Protein AF-A0A849A8Y7-F1 (afdb_monomer_lite)

Organism: NCBI:txid1656892

Sequence (137 aa):
MADKVKGLPTKNVLIAYPGMSMMNSNGLPAVMTGKLYDDILAAAGARNVFAGADTEMTSKLNAEQFAAADVQLLAIGLFTADDDLKDLAGQLFSTYPRWPAASGNQFVPVADSVYFGPLNYLAVEKIAKAVHPDADW

Radius of gyration: 13.99 Å; chains: 1; bounding box: 36×31×41 Å

Secondary structure (DSSP, 8-state):
-HHHHTTSPPEEEEEEEGGGGGGSTT-PPEEP-SHHHHHHHHHTTEEETTTT--TTHHHH--HHHHHTS--SEEEEEPSSTT--HHHHHHHHHHH-TTSHHHHTT-EEEE-GGGTSSTTHHHHHHHHHHHH-TTS--

pLDDT: mean 85.27, std 9.28, range [57.22, 96.5]

Structure (mmCIF, N/CA/C/O backbone):
data_AF-A0A849A8Y7-F1
#
_entry.id   AF-A0A849A8Y7-F1
#
loop_
_atom_site.group_PDB
_atom_site.id
_atom_site.type_symbol
_atom_site.label_atom_id
_atom_site.label_alt_id
_atom_site.label_comp_id
_atom_site.label_asym_id
_atom_site.label_entity_id
_atom_site.label_seq_id
_atom_site.pdbx_PDB_ins_code
_atom_site.Cartn_x
_atom_site.Cartn_y
_atom_site.Cartn_z
_atom_site.occupancy
_atom_site.B_iso_or_equiv
_atom_site.auth_seq_id
_atom_site.auth_comp_id
_atom_site.auth_asym_id
_atom_site.auth_atom_id
_atom_site.pdbx_PDB_model_num
ATOM 1 N N . MET A 1 1 ? -4.802 -9.897 15.561 1.00 71.06 1 MET A N 1
ATOM 2 C CA . MET A 1 1 ? -5.035 -8.792 14.605 1.00 71.06 1 MET A CA 1
ATOM 3 C C . MET A 1 1 ? -6.424 -8.853 13.993 1.00 71.06 1 MET A C 1
ATOM 5 O O . MET A 1 1 ? -7.130 -7.871 14.141 1.00 71.06 1 MET A O 1
ATOM 9 N N . ALA A 1 2 ? -6.865 -9.987 13.434 1.00 70.75 2 ALA A N 1
ATOM 10 C CA . ALA A 1 2 ? -8.210 -10.129 12.854 1.00 70.75 2 ALA A CA 1
ATOM 11 C C . ALA A 1 2 ? -9.364 -9.653 13.771 1.00 70.75 2 ALA A C 1
ATOM 13 O O . ALA A 1 2 ? -10.218 -8.897 13.321 1.00 70.75 2 ALA A O 1
ATOM 14 N N . ASP A 1 3 ? -9.364 -10.004 15.064 1.00 79.25 3 ASP A N 1
ATOM 15 C CA . ASP A 1 3 ? -10.375 -9.500 16.013 1.00 79.25 3 ASP A CA 1
ATOM 16 C C . ASP A 1 3 ? -10.284 -7.992 16.279 1.00 79.25 3 ASP A C 1
ATOM 18 O O . ASP A 1 3 ? -11.307 -7.356 16.507 1.00 79.25 3 ASP A O 1
ATOM 22 N N . LYS A 1 4 ? -9.079 -7.407 16.214 1.00 80.06 4 LYS A N 1
ATOM 23 C CA . LYS A 1 4 ? -8.861 -5.970 16.452 1.00 80.06 4 LYS A CA 1
ATOM 24 C C . LYS A 1 4 ? -9.360 -5.099 15.302 1.00 80.06 4 LYS A C 1
ATOM 26 O O . LYS A 1 4 ? -9.766 -3.970 15.533 1.00 80.06 4 LYS A O 1
ATOM 31 N N . VAL A 1 5 ? -9.332 -5.621 14.076 1.00 87.62 5 VAL A N 1
ATOM 32 C CA . VAL A 1 5 ? -9.787 -4.896 12.877 1.00 87.62 5 VAL A CA 1
ATOM 33 C C . VAL A 1 5 ? -11.255 -5.162 12.541 1.00 87.62 5 VAL A C 1
ATOM 35 O O . VAL A 1 5 ? -11.831 -4.528 11.657 1.00 87.62 5 VAL A O 1
ATOM 38 N N . LYS A 1 6 ? -11.896 -6.099 13.246 1.00 84.12 6 LYS A N 1
ATOM 39 C CA . LYS A 1 6 ? -13.281 -6.488 12.990 1.00 84.12 6 LYS A CA 1
ATOM 40 C C . LYS A 1 6 ? -14.232 -5.325 13.280 1.00 84.12 6 LYS A C 1
ATOM 42 O O . LYS A 1 6 ? -14.319 -4.847 14.404 1.00 84.12 6 LYS A O 1
ATOM 47 N N . GLY A 1 7 ? -14.991 -4.913 12.265 1.00 83.31 7 GLY A N 1
ATOM 48 C CA . GLY A 1 7 ? -15.966 -3.821 12.370 1.00 83.31 7 GLY A CA 1
ATOM 49 C C . GLY A 1 7 ? -15.380 -2.418 12.188 1.00 83.31 7 GLY A C 1
ATOM 50 O O . GLY A 1 7 ? -16.145 -1.456 12.187 1.00 83.31 7 GLY A O 1
ATOM 51 N N . LEU A 1 8 ? -14.064 -2.291 11.988 1.00 88.06 8 LEU A N 1
ATOM 52 C CA . LEU A 1 8 ? -13.441 -1.025 11.609 1.00 88.06 8 LEU A CA 1
ATOM 53 C C . LEU A 1 8 ? -13.633 -0.744 10.105 1.00 88.06 8 LEU A C 1
ATOM 55 O O . LEU A 1 8 ? -13.728 -1.683 9.308 1.00 88.06 8 LEU A O 1
ATOM 59 N N . PRO A 1 9 ? -13.687 0.534 9.685 1.00 88.75 9 PRO A N 1
ATOM 60 C CA . PRO A 1 9 ? -13.810 0.893 8.275 1.00 88.75 9 PRO A CA 1
ATOM 61 C C . PRO A 1 9 ? -12.571 0.461 7.485 1.00 88.75 9 PRO A C 1
ATOM 63 O O . PRO A 1 9 ? -11.447 0.806 7.843 1.00 88.75 9 PRO A O 1
ATOM 66 N N . THR A 1 10 ? -12.781 -0.267 6.389 1.00 92.38 10 THR A N 1
ATOM 67 C CA . THR A 1 10 ? -11.696 -0.768 5.537 1.00 92.38 10 THR A CA 1
ATOM 68 C C . THR A 1 10 ? -11.147 0.318 4.618 1.00 92.38 10 THR A C 1
ATOM 70 O O . THR A 1 10 ? -11.938 1.057 4.030 1.00 92.38 10 THR A O 1
ATOM 73 N N . LYS A 1 11 ? -9.825 0.351 4.406 1.00 94.88 11 LYS A N 1
ATOM 74 C CA . LYS A 1 11 ? -9.195 1.194 3.372 1.00 94.88 11 LYS A CA 1
ATOM 75 C C . LYS A 1 11 ? -8.764 0.385 2.151 1.00 94.88 11 LYS A C 1
ATOM 77 O O . LYS A 1 11 ? -8.352 -0.771 2.277 1.00 94.88 11 LYS A O 1
ATOM 82 N N . ASN A 1 12 ? -8.812 1.024 0.986 1.00 96.25 12 ASN A N 1
ATOM 83 C CA . ASN A 1 12 ? -8.240 0.493 -0.249 1.00 96.25 12 ASN A CA 1
ATOM 84 C C . ASN A 1 12 ? -6.722 0.727 -0.261 1.00 96.25 12 ASN A C 1
ATOM 86 O O . ASN A 1 12 ? -6.252 1.867 -0.234 1.00 96.25 12 ASN A O 1
ATOM 90 N N . VAL A 1 13 ? -5.957 -0.362 -0.270 1.00 96.06 13 VAL A N 1
ATOM 91 C CA . VAL A 1 13 ? -4.496 -0.367 -0.178 1.00 96.06 13 VAL A CA 1
ATOM 92 C C . VAL A 1 13 ? -3.898 -0.842 -1.494 1.00 96.06 13 VAL A C 1
ATOM 94 O O . VAL A 1 13 ? -4.284 -1.885 -2.022 1.00 96.06 13 VAL A O 1
ATOM 97 N N . LEU A 1 14 ? -2.932 -0.085 -2.006 1.00 95.00 14 LEU A N 1
ATOM 98 C CA . LEU A 1 14 ? -2.093 -0.498 -3.126 1.00 95.00 14 LEU A CA 1
ATOM 99 C C . LEU A 1 14 ? -0.749 -0.980 -2.586 1.00 95.00 14 LEU A C 1
ATOM 101 O O . LEU A 1 14 ? -0.079 -0.220 -1.893 1.00 95.00 14 LEU A O 1
ATOM 105 N N . ILE A 1 15 ? -0.337 -2.201 -2.932 1.00 92.38 15 ILE A N 1
ATOM 106 C CA . ILE A 1 15 ? 1.025 -2.677 -2.669 1.00 92.38 15 ILE A CA 1
ATOM 107 C C . ILE A 1 15 ? 1.857 -2.449 -3.930 1.00 92.38 15 ILE A C 1
ATOM 109 O O . ILE A 1 15 ? 1.577 -3.062 -4.961 1.00 92.38 15 ILE A O 1
ATOM 113 N N . ALA A 1 16 ? 2.859 -1.573 -3.854 1.00 91.12 16 ALA A N 1
ATOM 114 C CA . AL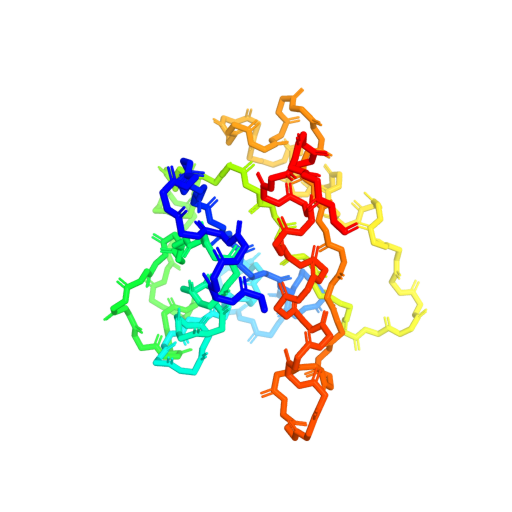A A 1 16 ? 3.672 -1.179 -5.002 1.00 91.12 16 ALA A CA 1
ATOM 115 C C . ALA A 1 16 ? 5.175 -1.178 -4.694 1.00 91.12 16 ALA A C 1
ATOM 117 O O . ALA A 1 16 ? 5.601 -0.792 -3.606 1.00 91.12 16 ALA A O 1
ATOM 118 N N . TYR A 1 17 ? 5.970 -1.547 -5.697 1.00 88.31 17 TYR A N 1
ATOM 119 C CA . TYR A 1 17 ? 7.432 -1.574 -5.673 1.00 88.31 17 TYR A CA 1
ATOM 120 C C . TYR A 1 17 ? 7.978 -0.697 -6.806 1.00 88.31 17 TYR A C 1
ATOM 122 O O . TYR A 1 17 ? 8.178 -1.174 -7.928 1.00 88.31 17 TYR A O 1
ATOM 130 N N . PRO A 1 18 ? 8.203 0.603 -6.548 1.00 85.19 18 PRO A N 1
ATOM 131 C CA . PRO A 1 18 ? 8.642 1.547 -7.575 1.00 85.19 18 PRO A CA 1
ATOM 132 C C . PRO A 1 18 ? 10.052 1.273 -8.098 1.00 85.19 18 PRO A C 1
ATOM 134 O O . PRO A 1 18 ? 10.317 1.501 -9.275 1.00 85.19 18 PRO A O 1
ATOM 137 N N . GLY A 1 19 ? 10.940 0.694 -7.286 1.00 80.12 19 GLY A N 1
ATOM 138 C CA . GLY A 1 19 ? 12.275 0.287 -7.744 1.00 80.12 19 GLY A CA 1
ATOM 139 C C . GLY A 1 19 ? 12.249 -0.769 -8.863 1.00 80.12 19 GLY A C 1
ATOM 140 O O . GLY A 1 19 ? 13.202 -0.889 -9.626 1.00 80.12 19 GLY A O 1
ATOM 141 N N . MET A 1 20 ? 11.133 -1.490 -9.030 1.00 79.12 20 MET A N 1
ATOM 142 C CA . MET A 1 20 ? 10.943 -2.465 -10.109 1.00 79.12 20 MET A CA 1
ATOM 143 C C . MET A 1 20 ? 10.286 -1.871 -11.365 1.00 79.12 20 MET A C 1
ATOM 145 O O . MET A 1 20 ? 9.986 -2.614 -12.297 1.00 79.12 20 MET A O 1
ATOM 149 N N . SER A 1 21 ? 10.064 -0.552 -11.438 1.00 78.56 21 SER A N 1
ATOM 150 C CA . SER A 1 21 ? 9.376 0.068 -12.588 1.00 78.56 21 SER A CA 1
ATOM 151 C C . SER A 1 21 ? 10.093 -0.179 -13.917 1.00 78.56 21 SER A C 1
ATOM 153 O O . SER A 1 21 ? 9.455 -0.346 -14.951 1.00 78.56 21 SER A O 1
ATOM 155 N N . MET A 1 22 ? 11.428 -0.272 -13.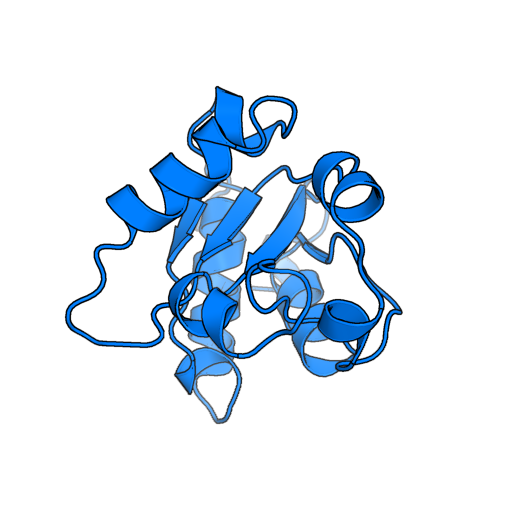883 1.00 70.69 22 MET A N 1
ATOM 156 C CA . MET A 1 22 ? 12.252 -0.584 -15.058 1.00 70.69 22 MET A CA 1
ATOM 157 C C . MET A 1 22 ? 12.138 -2.043 -15.524 1.00 70.69 22 MET A C 1
ATOM 159 O O . MET A 1 22 ? 12.616 -2.379 -16.604 1.00 70.69 22 MET A O 1
ATOM 163 N N . MET A 1 23 ? 11.520 -2.919 -14.727 1.00 68.50 23 MET A N 1
ATOM 164 C CA . MET A 1 23 ? 11.320 -4.329 -15.067 1.00 68.50 23 MET A CA 1
ATOM 165 C C . MET A 1 23 ? 10.015 -4.573 -15.834 1.00 68.50 23 MET A C 1
ATOM 167 O O . MET A 1 23 ? 9.791 -5.696 -16.285 1.00 68.50 23 MET A O 1
ATOM 171 N N . ASN A 1 24 ? 9.158 -3.557 -16.006 1.00 67.75 24 ASN A N 1
ATOM 172 C CA . ASN A 1 24 ? 7.969 -3.665 -16.848 1.00 67.75 24 ASN A CA 1
ATOM 173 C C . ASN A 1 24 ? 8.051 -2.755 -18.081 1.00 67.75 24 ASN A C 1
ATOM 175 O O . ASN A 1 24 ? 8.710 -1.719 -18.093 1.00 67.75 24 ASN A O 1
ATOM 179 N N . SER A 1 25 ? 7.352 -3.156 -19.141 1.00 65.94 25 SER A N 1
ATOM 180 C CA . SER A 1 25 ? 7.348 -2.434 -20.418 1.00 65.94 25 SER A CA 1
ATOM 181 C C . SER A 1 25 ? 6.493 -1.161 -20.416 1.00 65.94 25 SER A C 1
ATOM 183 O O . SER A 1 25 ? 6.545 -0.405 -21.381 1.00 65.94 25 SER A O 1
ATOM 185 N N . ASN A 1 26 ? 5.721 -0.915 -19.352 1.00 71.69 26 ASN A N 1
ATOM 186 C CA . ASN A 1 26 ? 4.751 0.181 -19.259 1.00 71.69 26 ASN A CA 1
ATOM 187 C C . ASN A 1 26 ? 5.238 1.338 -18.360 1.00 71.69 26 ASN A C 1
ATOM 189 O O . ASN A 1 26 ? 4.512 2.314 -18.183 1.00 71.69 26 ASN A O 1
ATOM 193 N N . GLY A 1 27 ? 6.438 1.232 -17.775 1.00 76.94 27 GLY A N 1
ATOM 194 C CA . GLY A 1 27 ? 7.013 2.203 -16.838 1.00 76.94 27 GLY A CA 1
ATOM 195 C C . GLY A 1 27 ? 6.281 2.319 -15.495 1.00 76.94 27 GLY A C 1
ATOM 196 O O . GLY A 1 27 ? 6.525 3.266 -14.751 1.00 76.94 27 GLY A O 1
ATOM 197 N N . LEU A 1 28 ? 5.365 1.396 -15.183 1.00 84.69 28 LEU A N 1
ATOM 198 C CA . LEU A 1 28 ? 4.601 1.403 -13.930 1.00 84.69 28 LEU A CA 1
ATOM 199 C C . LEU A 1 28 ? 5.374 0.693 -12.810 1.00 84.69 28 LEU A C 1
ATOM 201 O O . LEU A 1 28 ? 6.122 -0.237 -13.104 1.00 84.69 28 LEU A O 1
ATOM 205 N N . PRO A 1 29 ? 5.170 1.040 -11.529 1.00 86.12 29 PRO A N 1
ATOM 206 C CA . PRO A 1 29 ? 5.711 0.244 -10.431 1.00 86.12 29 PRO A CA 1
ATOM 207 C C . PRO A 1 29 ? 5.176 -1.192 -10.487 1.00 86.12 29 PRO A C 1
ATOM 209 O O . PRO A 1 29 ? 4.067 -1.434 -10.973 1.00 86.12 29 PRO A O 1
ATOM 212 N N . ALA A 1 30 ? 5.927 -2.150 -9.939 1.00 87.56 30 ALA A N 1
ATOM 213 C CA . ALA A 1 30 ? 5.389 -3.494 -9.776 1.00 87.56 30 ALA A CA 1
ATOM 214 C C . ALA A 1 30 ? 4.292 -3.486 -8.705 1.00 87.56 30 ALA A C 1
ATOM 216 O O . ALA A 1 30 ? 4.515 -3.034 -7.584 1.00 87.56 30 ALA A O 1
ATOM 217 N N . VAL A 1 31 ? 3.105 -3.970 -9.059 1.00 89.38 31 VAL A N 1
ATOM 218 C CA . VAL A 1 31 ? 1.928 -4.046 -8.195 1.00 89.38 31 VAL A CA 1
ATOM 219 C C . VAL A 1 31 ? 1.751 -5.475 -7.711 1.00 89.38 31 VAL A C 1
ATOM 221 O O . VAL A 1 31 ? 1.668 -6.405 -8.515 1.00 89.38 31 VAL A O 1
ATOM 224 N N . MET A 1 32 ? 1.649 -5.647 -6.395 1.00 87.88 32 MET A N 1
ATOM 225 C CA . MET A 1 32 ? 1.401 -6.958 -5.805 1.00 87.88 32 MET A CA 1
ATOM 226 C C . MET A 1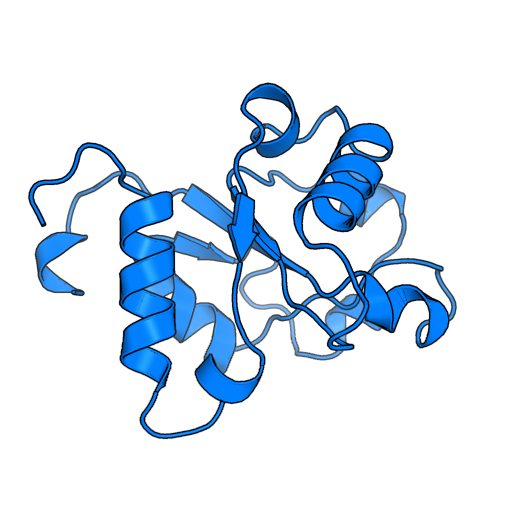 32 ? -0.093 -7.172 -5.580 1.00 87.88 32 MET A C 1
ATOM 228 O O . MET A 1 32 ? -0.753 -6.449 -4.831 1.00 87.88 32 MET A O 1
ATOM 232 N N . THR A 1 33 ? -0.628 -8.190 -6.242 1.00 88.50 33 THR A N 1
ATOM 233 C CA . THR A 1 33 ? -2.016 -8.633 -6.106 1.00 88.50 33 THR A CA 1
ATOM 234 C C . THR A 1 33 ? -2.108 -10.146 -6.287 1.00 88.50 33 THR A C 1
ATOM 236 O O . THR A 1 33 ? -1.115 -10.807 -6.598 1.00 88.50 33 THR A O 1
ATOM 239 N N . GLY A 1 34 ? -3.281 -10.708 -6.028 1.00 87.31 34 GLY A N 1
ATOM 240 C CA . GLY A 1 34 ? -3.527 -12.141 -5.983 1.00 87.31 34 GLY A CA 1
ATOM 241 C C . GLY A 1 34 ? -3.751 -12.641 -4.562 1.00 87.31 34 GLY A C 1
ATOM 242 O O . GLY A 1 34 ? -3.516 -11.940 -3.576 1.00 87.31 34 GLY A O 1
ATOM 243 N N . LYS A 1 35 ? -4.197 -13.899 -4.463 1.00 87.81 35 LYS A N 1
ATOM 244 C CA . LYS A 1 35 ? -4.782 -14.471 -3.241 1.00 87.81 35 LYS A CA 1
ATOM 245 C C . LYS A 1 35 ? -3.950 -14.240 -1.972 1.00 87.81 35 LYS A C 1
ATOM 247 O O . LYS A 1 35 ? -4.511 -13.910 -0.937 1.00 87.81 35 LYS A O 1
ATOM 252 N N . LEU A 1 36 ? -2.627 -14.396 -2.046 1.00 86.56 36 LEU A N 1
ATOM 253 C CA . LEU A 1 36 ? -1.738 -14.202 -0.896 1.00 86.56 36 LEU A CA 1
ATOM 254 C C . LEU A 1 36 ? -1.783 -12.762 -0.356 1.00 86.56 36 LEU A C 1
ATOM 256 O O . LEU A 1 36 ? -1.944 -12.556 0.844 1.00 86.56 36 LEU A O 1
ATOM 260 N N . TYR A 1 37 ? -1.636 -11.776 -1.239 1.00 88.31 37 TYR A N 1
ATOM 261 C CA . TYR A 1 37 ? -1.624 -10.360 -0.869 1.00 88.31 37 TYR A CA 1
ATOM 262 C C . TYR A 1 37 ? -3.010 -9.897 -0.419 1.00 88.31 37 TYR A C 1
ATOM 264 O O . TYR A 1 37 ? -3.127 -9.170 0.567 1.00 88.31 37 TYR A O 1
ATOM 272 N N . ASP A 1 38 ? -4.053 -10.381 -1.093 1.00 90.81 38 ASP A N 1
ATOM 273 C CA . ASP A 1 38 ? -5.443 -10.101 -0.745 1.00 90.81 38 ASP A CA 1
ATOM 274 C C . ASP A 1 38 ? -5.786 -10.637 0.655 1.00 90.81 38 ASP A C 1
ATOM 276 O O . ASP A 1 38 ? -6.374 -9.909 1.454 1.00 90.81 38 ASP A O 1
ATOM 280 N N . ASP A 1 39 ? -5.351 -11.857 0.994 1.00 89.44 39 ASP A N 1
ATOM 281 C CA . ASP A 1 39 ? -5.551 -12.454 2.323 1.00 89.44 39 ASP A CA 1
ATOM 282 C C . ASP A 1 39 ? -4.799 -11.670 3.421 1.00 89.44 39 ASP A C 1
ATOM 284 O O . ASP A 1 39 ? -5.332 -11.457 4.513 1.00 89.44 39 ASP A O 1
ATOM 288 N N . ILE A 1 40 ? -3.576 -11.199 3.142 1.00 88.94 40 ILE A N 1
ATOM 289 C CA . ILE A 1 40 ? -2.782 -10.389 4.084 1.00 88.94 40 ILE A CA 1
ATOM 290 C C . ILE A 1 40 ? -3.443 -9.031 4.337 1.00 88.94 40 ILE A C 1
ATOM 292 O O . ILE A 1 40 ? -3.570 -8.615 5.491 1.00 88.94 40 ILE A O 1
ATOM 296 N N . LEU A 1 41 ? -3.902 -8.351 3.283 1.00 91.62 41 LEU A N 1
ATOM 297 C CA . LEU A 1 41 ? -4.623 -7.087 3.423 1.00 91.62 41 LEU A CA 1
ATOM 298 C C . LEU A 1 41 ? -5.955 -7.288 4.148 1.00 91.62 41 LEU A C 1
ATOM 300 O O . LEU A 1 41 ? -6.258 -6.528 5.066 1.00 91.62 41 LEU A O 1
ATOM 304 N N . ALA A 1 42 ? -6.702 -8.347 3.833 1.00 91.75 42 ALA A N 1
ATOM 305 C CA . ALA A 1 42 ? -7.948 -8.666 4.524 1.00 91.75 42 ALA A CA 1
ATOM 306 C C . ALA A 1 42 ? -7.726 -8.904 6.028 1.00 91.75 42 ALA A C 1
ATOM 308 O O . ALA A 1 42 ? -8.468 -8.373 6.856 1.00 91.75 42 ALA A O 1
ATOM 309 N N . ALA A 1 43 ? -6.666 -9.630 6.401 1.00 90.12 43 ALA A N 1
ATOM 310 C CA . ALA A 1 43 ? -6.289 -9.835 7.801 1.00 90.12 43 ALA A CA 1
ATOM 311 C C . ALA A 1 43 ? -5.900 -8.531 8.525 1.00 90.12 43 ALA A C 1
ATOM 313 O O . ALA A 1 43 ? -5.997 -8.459 9.754 1.00 90.12 43 ALA A O 1
ATOM 314 N N . ALA A 1 44 ? -5.477 -7.512 7.772 1.00 90.56 44 ALA A N 1
ATOM 315 C CA . ALA A 1 44 ? -5.148 -6.177 8.260 1.00 90.56 44 ALA A CA 1
ATOM 316 C C . ALA A 1 44 ? -6.342 -5.201 8.258 1.00 90.56 44 ALA A C 1
ATOM 318 O O . ALA A 1 44 ? -6.158 -4.035 8.599 1.00 90.56 44 ALA A O 1
ATOM 319 N N . GLY A 1 45 ? -7.547 -5.642 7.872 1.00 92.38 45 GLY A N 1
ATOM 320 C CA . GLY A 1 45 ? -8.712 -4.757 7.742 1.00 92.38 45 GLY A CA 1
ATOM 321 C C . GLY A 1 45 ? -8.673 -3.872 6.491 1.00 92.38 45 GLY A C 1
ATOM 322 O O . GLY A 1 45 ? -9.339 -2.843 6.424 1.00 92.38 45 GLY A O 1
ATOM 323 N N . ALA A 1 46 ? -7.894 -4.260 5.486 1.00 94.25 46 ALA A N 1
ATOM 324 C CA . ALA A 1 46 ? -7.734 -3.563 4.219 1.00 94.25 46 ALA A CA 1
ATOM 325 C C . ALA A 1 46 ? -8.291 -4.369 3.041 1.00 94.25 46 ALA A C 1
ATOM 327 O O . ALA A 1 46 ? -8.539 -5.572 3.126 1.00 94.25 46 ALA A O 1
ATOM 328 N N . ARG A 1 47 ? -8.449 -3.693 1.903 1.00 95.38 47 ARG A N 1
ATOM 329 C CA . ARG A 1 47 ? -8.762 -4.309 0.612 1.00 95.38 47 ARG A CA 1
ATOM 330 C C . ARG A 1 47 ? -7.681 -3.948 -0.396 1.00 95.38 47 ARG A C 1
ATOM 332 O O . ARG A 1 47 ? -7.302 -2.786 -0.481 1.00 95.38 47 ARG A O 1
ATOM 339 N N . ASN A 1 48 ? -7.223 -4.916 -1.185 1.00 94.19 48 ASN A N 1
ATOM 340 C CA . ASN A 1 48 ? -6.363 -4.618 -2.326 1.00 94.19 48 ASN A CA 1
ATOM 341 C C . ASN A 1 48 ? -7.135 -3.783 -3.357 1.00 94.19 48 ASN A C 1
ATOM 343 O O . ASN A 1 48 ? -8.243 -4.150 -3.748 1.00 94.19 48 ASN A O 1
ATOM 347 N N . VAL A 1 49 ? -6.545 -2.686 -3.822 1.00 94.81 49 VAL A N 1
ATOM 348 C CA . VAL A 1 49 ? -7.097 -1.847 -4.901 1.00 94.81 49 VAL A CA 1
ATOM 349 C C . VAL A 1 49 ? -7.435 -2.669 -6.151 1.00 94.81 49 VAL A C 1
ATOM 351 O O . VAL A 1 49 ? -8.425 -2.390 -6.823 1.00 94.81 49 VAL A O 1
ATOM 354 N N . PHE A 1 50 ? -6.653 -3.716 -6.423 1.00 92.06 50 PHE A N 1
ATOM 355 C CA . PHE A 1 50 ? -6.862 -4.649 -7.530 1.00 92.06 50 PHE A CA 1
ATOM 356 C C . PHE A 1 50 ? -7.240 -6.053 -7.036 1.00 92.06 50 PHE A C 1
ATOM 358 O O . PHE A 1 50 ? -6.791 -7.047 -7.606 1.00 92.06 50 PHE A O 1
ATOM 365 N N . ALA A 1 51 ? -8.024 -6.146 -5.955 1.00 88.44 51 ALA A N 1
ATOM 366 C CA . ALA A 1 51 ? -8.450 -7.426 -5.385 1.00 88.44 51 ALA A CA 1
ATOM 367 C C . ALA A 1 51 ? -9.127 -8.323 -6.433 1.00 88.44 51 ALA A C 1
ATOM 369 O O . ALA A 1 51 ? -9.943 -7.860 -7.233 1.00 88.44 51 ALA A O 1
ATOM 370 N N . GLY A 1 52 ? -8.809 -9.618 -6.400 1.00 83.75 52 GLY A N 1
ATOM 371 C CA . GLY A 1 52 ? -9.323 -10.597 -7.363 1.00 83.75 52 GLY A CA 1
ATOM 372 C C . GLY A 1 52 ? -8.600 -10.617 -8.715 1.00 83.75 52 GLY A C 1
ATOM 373 O O . GLY A 1 52 ? -8.911 -11.475 -9.541 1.00 83.75 52 GLY A O 1
ATOM 374 N N . ALA A 1 53 ? -7.630 -9.727 -8.940 1.00 87.75 53 ALA A N 1
ATOM 375 C CA . ALA A 1 53 ? -6.691 -9.858 -10.046 1.00 87.75 53 ALA A CA 1
ATOM 376 C C . ALA A 1 53 ? -5.603 -10.898 -9.727 1.00 87.75 53 ALA A C 1
ATOM 378 O O . ALA A 1 53 ? -5.310 -11.197 -8.570 1.00 87.75 53 ALA A O 1
ATOM 379 N N . ASP A 1 54 ? -4.999 -11.461 -10.769 1.00 86.25 54 ASP A N 1
ATOM 380 C CA . ASP A 1 54 ? -3.857 -12.363 -10.644 1.00 86.25 54 ASP A CA 1
ATOM 381 C C . ASP A 1 54 ? -2.528 -11.600 -10.509 1.00 86.25 54 ASP A C 1
ATOM 383 O O . ASP A 1 54 ? -2.441 -10.398 -10.760 1.00 86.25 54 ASP A O 1
ATOM 387 N N . THR A 1 55 ? -1.461 -12.307 -10.141 1.00 81.19 55 THR A N 1
ATOM 388 C CA . THR A 1 55 ? -0.123 -11.725 -9.943 1.00 81.19 55 THR A CA 1
ATOM 389 C C . THR A 1 55 ? 0.464 -11.070 -11.201 1.00 81.19 55 THR A C 1
ATOM 391 O O . THR A 1 55 ? 1.402 -10.286 -11.087 1.00 81.19 55 THR A O 1
ATOM 394 N N . GLU A 1 56 ? -0.070 -11.341 -12.397 1.00 81.50 56 GLU A N 1
ATOM 395 C CA . GLU A 1 56 ? 0.365 -10.719 -13.656 1.00 81.50 56 GLU A CA 1
ATOM 396 C C . GLU A 1 56 ? -0.344 -9.379 -13.932 1.00 81.50 56 GLU A C 1
ATOM 398 O O . GLU A 1 56 ? -0.123 -8.764 -14.978 1.00 81.50 56 GLU A O 1
ATOM 403 N N . MET A 1 57 ? -1.183 -8.889 -13.008 1.00 83.12 57 MET A N 1
ATOM 404 C CA . MET A 1 57 ? -1.932 -7.634 -13.159 1.00 83.12 57 MET A CA 1
ATOM 405 C C . MET A 1 57 ? -1.042 -6.450 -13.547 1.00 83.12 57 MET A C 1
ATOM 407 O O . MET A 1 57 ? -1.434 -5.650 -14.391 1.00 83.12 57 MET A O 1
ATOM 411 N N . THR A 1 58 ? 0.169 -6.356 -12.990 1.00 80.06 58 THR A N 1
ATOM 412 C CA . THR A 1 58 ? 1.134 -5.294 -13.327 1.00 80.06 58 THR A CA 1
ATOM 413 C C . THR A 1 58 ? 1.372 -5.187 -14.833 1.00 80.06 58 THR A C 1
ATOM 415 O O . THR A 1 58 ? 1.397 -4.087 -15.376 1.00 80.06 58 THR A O 1
ATOM 418 N N . SER A 1 59 ? 1.514 -6.318 -15.527 1.00 81.31 59 SER A N 1
ATOM 419 C CA . SER A 1 59 ? 1.762 -6.353 -16.972 1.00 81.31 59 SER A CA 1
ATOM 420 C C . SER A 1 59 ? 0.521 -6.002 -17.796 1.00 81.31 59 SER A C 1
ATOM 422 O O . SER A 1 59 ? 0.644 -5.595 -18.949 1.00 81.31 59 SER A O 1
ATOM 424 N N . LYS A 1 60 ? -0.672 -6.159 -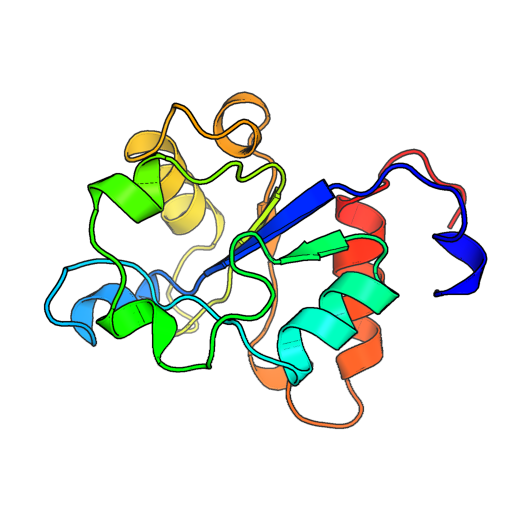17.212 1.00 84.38 60 LYS A N 1
ATOM 425 C CA . LYS A 1 60 ? -1.972 -5.873 -17.837 1.00 84.38 60 LYS A CA 1
ATOM 426 C C . LYS A 1 60 ? -2.450 -4.441 -17.563 1.00 84.38 60 LYS A C 1
ATOM 428 O O . LYS A 1 60 ? -3.321 -3.951 -18.277 1.00 84.38 60 LYS A O 1
ATOM 433 N N . LEU A 1 61 ? -1.896 -3.779 -16.545 1.00 86.00 61 LEU A N 1
ATOM 434 C CA . LEU A 1 61 ? -2.223 -2.407 -16.171 1.00 86.00 61 LEU A CA 1
ATOM 435 C C . LEU A 1 61 ? -1.624 -1.398 -17.151 1.00 86.00 61 LEU A C 1
ATOM 437 O O . LEU A 1 61 ? -0.438 -1.447 -17.487 1.00 86.00 61 LEU A O 1
ATOM 441 N N . ASN A 1 62 ? -2.447 -0.429 -17.543 1.00 87.25 62 ASN A N 1
ATOM 442 C CA . ASN A 1 62 ? -1.999 0.793 -18.201 1.00 87.25 62 ASN A CA 1
ATOM 443 C C . ASN A 1 62 ? -2.013 1.988 -17.228 1.00 87.25 62 ASN A C 1
ATOM 445 O O . ASN A 1 62 ? -2.564 1.916 -16.125 1.00 87.25 62 ASN A O 1
ATOM 449 N N . ALA A 1 63 ? -1.400 3.099 -17.643 1.00 86.06 63 ALA A N 1
ATOM 450 C CA . ALA A 1 63 ? -1.264 4.294 -16.810 1.00 86.06 63 ALA A CA 1
ATOM 451 C C . ALA A 1 63 ? -2.615 4.907 -16.404 1.00 86.06 63 ALA A C 1
ATOM 453 O O . ALA A 1 63 ? -2.746 5.416 -15.294 1.00 86.06 63 ALA A O 1
ATOM 454 N N . GLU A 1 64 ? -3.631 4.832 -17.265 1.00 87.94 64 GLU A N 1
ATOM 455 C CA . GLU A 1 64 ? -4.959 5.390 -16.992 1.00 87.94 64 GLU A CA 1
ATOM 456 C C . GLU A 1 64 ? -5.695 4.590 -15.913 1.00 87.94 64 GLU A C 1
ATOM 458 O O . GLU A 1 64 ? -6.212 5.167 -14.958 1.00 87.94 64 GLU A O 1
ATOM 463 N N . GLN A 1 65 ? -5.695 3.259 -16.020 1.00 89.88 65 GLN A N 1
ATOM 464 C CA . GLN A 1 65 ? -6.284 2.360 -15.025 1.00 89.88 65 GLN A CA 1
ATOM 465 C C . GLN A 1 65 ? -5.578 2.483 -13.677 1.00 89.88 65 GLN A C 1
ATOM 467 O O . GLN A 1 65 ? -6.230 2.496 -12.634 1.00 89.88 65 GLN A O 1
ATOM 472 N N . PHE A 1 66 ? -4.250 2.604 -13.696 1.00 91.00 66 PHE A N 1
ATOM 473 C CA . PHE A 1 66 ? -3.459 2.786 -12.488 1.00 91.00 66 PHE A CA 1
ATOM 474 C C . PHE A 1 66 ? -3.727 4.148 -11.828 1.00 91.00 66 PHE A C 1
ATOM 476 O O . PHE A 1 66 ? -3.945 4.221 -10.621 1.00 91.00 66 PHE A O 1
ATOM 483 N N . ALA A 1 67 ? -3.811 5.225 -12.612 1.00 90.56 67 ALA A N 1
ATOM 484 C CA . ALA A 1 67 ? -4.140 6.555 -12.104 1.00 90.56 67 ALA A CA 1
ATOM 485 C C . ALA A 1 67 ? -5.582 6.666 -11.578 1.00 90.56 67 ALA A C 1
ATOM 487 O O . ALA A 1 67 ? -5.835 7.435 -10.652 1.00 90.56 67 ALA A O 1
ATOM 488 N N . ALA A 1 68 ? -6.526 5.918 -12.158 1.00 92.38 68 ALA A N 1
ATOM 489 C CA . ALA A 1 68 ? -7.934 5.908 -11.757 1.00 92.38 68 ALA A CA 1
ATOM 490 C C . ALA A 1 68 ? -8.219 5.086 -10.487 1.00 92.38 68 ALA A C 1
ATOM 492 O O . ALA A 1 68 ? -9.338 5.121 -9.975 1.00 92.38 68 ALA A O 1
ATOM 493 N N . ALA A 1 69 ? -7.232 4.343 -9.985 1.00 93.06 69 ALA A N 1
ATOM 494 C CA . ALA A 1 69 ? -7.360 3.556 -8.770 1.00 93.06 69 ALA A CA 1
ATOM 495 C C . ALA A 1 69 ? -7.699 4.411 -7.535 1.00 93.06 69 ALA A C 1
ATOM 497 O O . ALA A 1 69 ? -7.099 5.460 -7.299 1.00 93.06 69 ALA A O 1
ATOM 498 N N . ASP A 1 70 ? -8.605 3.913 -6.689 1.00 94.50 70 ASP A N 1
ATOM 499 C CA . ASP A 1 70 ? -8.917 4.524 -5.392 1.00 94.50 70 ASP A CA 1
ATOM 500 C C . ASP A 1 70 ? -7.891 4.102 -4.329 1.00 94.50 70 ASP A C 1
ATOM 502 O O . ASP A 1 70 ? -8.145 3.227 -3.503 1.00 94.50 70 ASP A O 1
ATOM 506 N N . VAL A 1 71 ? -6.689 4.678 -4.380 1.00 96.50 71 VAL A N 1
ATOM 507 C CA . VAL A 1 71 ? -5.610 4.357 -3.434 1.00 96.50 71 VAL A CA 1
ATOM 508 C C . VAL A 1 71 ? -5.735 5.226 -2.184 1.00 96.50 71 VAL A C 1
ATOM 510 O O . VAL A 1 71 ? -5.392 6.408 -2.202 1.00 96.50 71 VAL A O 1
ATOM 513 N N . GLN A 1 72 ? -6.192 4.642 -1.076 1.00 96.00 72 GLN A N 1
ATOM 514 C CA . GLN A 1 72 ? -6.354 5.338 0.210 1.00 96.00 72 GLN A CA 1
ATOM 515 C C . GLN A 1 72 ? -5.139 5.188 1.133 1.00 96.00 72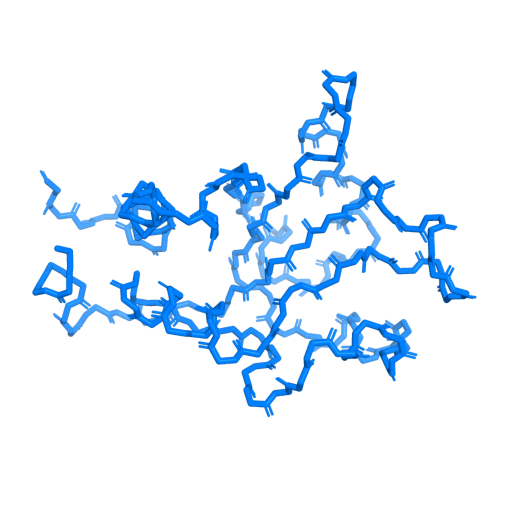 GLN A C 1
ATOM 517 O O . GLN A 1 72 ? -4.921 6.021 2.012 1.00 96.00 72 GLN A O 1
ATOM 522 N N . LEU A 1 73 ? -4.334 4.146 0.923 1.00 96.06 73 LEU A N 1
ATOM 523 C CA . LEU A 1 73 ? -3.041 3.945 1.572 1.00 96.06 73 LEU A CA 1
ATOM 524 C C . LEU A 1 73 ? -2.088 3.249 0.590 1.00 96.06 73 LEU A C 1
ATOM 526 O O . LEU A 1 73 ? -2.452 2.257 -0.042 1.00 96.06 73 LEU A O 1
ATOM 530 N N . LEU A 1 74 ? -0.859 3.751 0.484 1.00 95.12 74 LEU A N 1
ATOM 531 C CA . LEU A 1 74 ? 0.195 3.140 -0.326 1.00 95.12 74 LEU A CA 1
ATOM 532 C C . LEU A 1 74 ? 1.095 2.254 0.550 1.00 95.12 74 LEU A C 1
ATOM 534 O O . LEU A 1 74 ? 1.866 2.756 1.363 1.00 95.12 74 LEU A O 1
ATOM 538 N N . ALA A 1 75 ? 1.027 0.937 0.383 1.00 93.38 75 ALA A N 1
ATOM 539 C CA . ALA A 1 75 ? 2.011 0.014 0.937 1.00 93.38 75 ALA A CA 1
ATOM 540 C C . ALA A 1 75 ? 3.207 -0.063 -0.021 1.00 93.38 75 ALA A C 1
ATOM 542 O O . ALA A 1 75 ? 3.131 -0.680 -1.082 1.00 93.38 75 ALA A O 1
ATOM 543 N N . ILE A 1 76 ? 4.302 0.601 0.334 1.00 90.25 76 ILE A N 1
ATOM 544 C CA . ILE A 1 76 ? 5.463 0.753 -0.543 1.00 90.25 76 ILE A CA 1
ATOM 545 C C . ILE A 1 76 ? 6.587 -0.198 -0.139 1.00 90.25 76 ILE A C 1
ATOM 547 O O . ILE A 1 76 ? 7.002 -0.236 1.022 1.00 90.25 76 ILE A O 1
ATOM 551 N N . GLY A 1 77 ? 7.060 -0.978 -1.103 1.00 86.50 77 GLY A N 1
ATOM 552 C CA . GLY A 1 77 ? 8.177 -1.890 -0.933 1.00 86.50 77 GLY A CA 1
ATOM 553 C C . GLY A 1 77 ? 9.485 -1.344 -1.493 1.00 86.50 77 GLY A C 1
ATOM 554 O O . GLY A 1 77 ? 9.498 -0.665 -2.522 1.00 86.50 77 GLY A O 1
ATOM 555 N N . LEU A 1 78 ? 10.586 -1.654 -0.806 1.00 82.38 78 LEU A N 1
ATOM 556 C CA . LEU A 1 78 ? 11.944 -1.367 -1.269 1.00 82.38 78 LEU A CA 1
ATOM 557 C C . LEU A 1 78 ? 12.484 -2.546 -2.067 1.00 82.38 78 LEU A C 1
ATOM 559 O O . LEU A 1 78 ? 12.497 -3.665 -1.561 1.00 82.38 78 LEU A O 1
ATOM 563 N N . PHE A 1 79 ? 12.964 -2.274 -3.279 1.00 73.19 79 PHE A N 1
ATOM 564 C CA . PHE A 1 79 ? 13.646 -3.275 -4.095 1.00 73.19 79 PHE A CA 1
ATOM 565 C C . PHE A 1 79 ? 15.145 -3.324 -3.786 1.00 73.19 79 PHE A C 1
ATOM 567 O O . PHE A 1 79 ? 15.720 -4.405 -3.670 1.00 73.19 79 PHE A O 1
ATOM 574 N N . THR A 1 80 ? 15.778 -2.160 -3.610 1.00 70.38 80 THR A N 1
ATOM 575 C CA . THR A 1 80 ? 17.183 -2.059 -3.211 1.00 70.38 80 THR A CA 1
ATOM 576 C C . THR A 1 80 ? 17.319 -1.354 -1.863 1.00 70.38 80 THR A C 1
ATOM 578 O O . THR A 1 80 ? 16.435 -0.616 -1.436 1.00 70.38 80 THR A O 1
ATOM 581 N N . ALA A 1 81 ? 18.427 -1.598 -1.161 1.00 72.81 81 ALA A N 1
ATOM 582 C CA . ALA A 1 81 ? 18.708 -0.943 0.119 1.00 72.81 81 ALA A CA 1
ATOM 583 C C . ALA A 1 81 ? 19.117 0.537 -0.027 1.00 72.81 81 ALA A C 1
ATOM 585 O O . ALA A 1 81 ? 19.168 1.239 0.978 1.00 72.81 81 ALA A O 1
ATOM 586 N N . ASP A 1 82 ? 19.434 0.980 -1.248 1.00 75.31 82 ASP A N 1
ATOM 587 C CA . ASP A 1 82 ? 19.837 2.358 -1.562 1.00 75.31 82 ASP A CA 1
ATOM 588 C C . ASP A 1 82 ? 18.625 3.265 -1.851 1.00 75.31 82 ASP A C 1
ATOM 590 O O . ASP A 1 82 ? 18.715 4.486 -1.761 1.00 75.31 82 ASP A O 1
ATOM 594 N N . ASP A 1 83 ? 17.471 2.666 -2.157 1.00 77.81 83 ASP A N 1
ATOM 595 C CA . ASP A 1 83 ? 16.224 3.381 -2.414 1.00 77.81 83 ASP A CA 1
ATOM 596 C C . ASP A 1 83 ? 15.703 4.095 -1.146 1.00 77.81 83 ASP A C 1
ATOM 598 O O . ASP A 1 83 ? 15.579 3.499 -0.070 1.00 77.81 83 ASP A O 1
ATOM 602 N N . ASP A 1 84 ? 15.300 5.365 -1.283 1.00 85.50 84 ASP A N 1
ATOM 603 C CA . ASP A 1 84 ? 14.608 6.101 -0.221 1.00 85.50 84 ASP A CA 1
ATOM 604 C C . ASP A 1 84 ? 13.085 5.953 -0.348 1.00 85.50 84 ASP A C 1
ATOM 606 O O . ASP A 1 84 ? 12.455 6.373 -1.320 1.00 85.50 84 ASP A O 1
ATOM 610 N N . LEU A 1 85 ? 12.467 5.376 0.684 1.00 84.75 85 LEU A N 1
ATOM 611 C CA . LEU A 1 85 ? 11.021 5.143 0.747 1.00 84.75 85 LEU A CA 1
ATOM 612 C C . LEU A 1 85 ? 10.184 6.415 0.572 1.00 84.75 85 LEU A C 1
ATOM 614 O O . LEU A 1 85 ? 9.108 6.359 -0.023 1.00 84.75 85 LEU A O 1
ATOM 618 N N . LYS A 1 86 ? 10.627 7.537 1.149 1.00 87.94 86 LYS A N 1
ATOM 619 C CA . LYS A 1 86 ? 9.867 8.789 1.111 1.00 87.94 86 LYS A CA 1
ATOM 620 C C . LYS A 1 86 ? 9.975 9.429 -0.259 1.00 87.94 86 LYS A C 1
ATOM 622 O O . LYS A 1 86 ? 8.972 9.945 -0.742 1.00 87.94 86 LYS A O 1
ATOM 627 N N . ASP A 1 87 ? 11.152 9.373 -0.871 1.00 89.88 87 ASP A N 1
ATOM 628 C CA . ASP A 1 87 ? 11.370 9.874 -2.221 1.00 89.88 87 ASP A CA 1
ATOM 629 C C . ASP A 1 87 ? 10.526 9.080 -3.225 1.00 89.88 87 ASP A C 1
ATOM 631 O O . ASP A 1 87 ? 9.714 9.662 -3.942 1.00 89.88 87 ASP A O 1
ATOM 635 N N . LEU A 1 88 ? 10.575 7.743 -3.169 1.00 89.06 88 LEU A N 1
ATOM 636 C CA . LEU A 1 88 ? 9.765 6.882 -4.037 1.00 89.06 88 LEU A CA 1
ATOM 637 C C . LEU A 1 88 ? 8.252 7.099 -3.853 1.00 89.06 88 LEU A C 1
ATOM 639 O O . LEU A 1 88 ? 7.509 7.184 -4.835 1.00 89.06 88 LEU A O 1
ATOM 643 N N . ALA A 1 89 ? 7.772 7.212 -2.608 1.00 91.25 89 ALA A N 1
ATOM 644 C CA . ALA A 1 89 ? 6.366 7.521 -2.340 1.00 91.25 89 ALA A CA 1
ATOM 645 C C . ALA A 1 89 ? 5.992 8.929 -2.836 1.00 91.25 89 ALA A C 1
ATOM 647 O O . ALA A 1 89 ? 4.937 9.112 -3.443 1.00 91.25 89 ALA A O 1
ATOM 648 N N . GLY A 1 90 ? 6.868 9.916 -2.632 1.00 91.31 90 GLY A N 1
ATOM 649 C CA . GLY A 1 90 ? 6.678 11.295 -3.076 1.00 91.31 90 GLY A CA 1
ATOM 650 C C . GLY A 1 90 ? 6.619 11.433 -4.598 1.00 91.31 90 GLY A C 1
ATOM 651 O O . GLY A 1 90 ? 5.762 12.153 -5.116 1.00 91.31 90 GLY A O 1
ATOM 652 N N . GLN A 1 91 ? 7.463 10.700 -5.326 1.00 90.25 91 GLN A N 1
ATOM 653 C CA . GLN A 1 91 ? 7.423 10.627 -6.789 1.00 90.25 91 GLN A CA 1
ATOM 654 C C . GLN A 1 91 ? 6.102 10.024 -7.288 1.00 90.25 91 GLN A C 1
ATOM 656 O O . GLN A 1 91 ? 5.471 10.571 -8.199 1.00 90.25 91 GLN A O 1
ATOM 661 N N . LEU A 1 92 ? 5.635 8.938 -6.658 1.00 90.06 92 LEU A N 1
ATOM 662 C CA . LEU A 1 92 ? 4.336 8.338 -6.968 1.00 90.06 92 LEU A CA 1
ATOM 663 C C . LEU A 1 92 ? 3.184 9.311 -6.714 1.00 90.06 92 LEU A C 1
ATOM 665 O O . LEU A 1 92 ? 2.351 9.508 -7.593 1.00 90.06 92 LEU A O 1
ATOM 669 N N . PHE A 1 93 ? 3.143 9.960 -5.553 1.00 94.38 93 PHE A N 1
ATOM 670 C CA . PHE A 1 93 ? 2.086 10.918 -5.225 1.00 94.38 93 PHE A CA 1
ATOM 671 C C . PHE A 1 93 ? 2.114 12.169 -6.107 1.00 94.38 93 PHE A C 1
ATOM 673 O O . PHE A 1 93 ? 1.055 12.702 -6.431 1.00 94.38 93 PHE A O 1
ATOM 680 N N . SER A 1 94 ? 3.294 12.597 -6.560 1.00 92.50 94 SER A N 1
ATOM 681 C CA . SER A 1 94 ? 3.426 13.695 -7.526 1.00 92.50 94 SER A CA 1
ATOM 682 C C . SER A 1 94 ? 2.910 13.307 -8.914 1.00 92.50 94 SER A C 1
ATOM 684 O O . SER A 1 94 ? 2.339 14.138 -9.617 1.00 92.50 94 SER A O 1
ATOM 686 N N . THR A 1 95 ? 3.078 12.039 -9.297 1.00 91.25 95 THR A N 1
ATOM 687 C CA . THR A 1 95 ? 2.589 11.495 -10.573 1.00 91.25 95 THR A CA 1
ATOM 688 C C . THR A 1 95 ? 1.082 11.219 -10.527 1.00 91.25 95 THR A C 1
ATOM 690 O O . THR A 1 95 ? 0.372 11.464 -11.503 1.00 91.25 95 THR A O 1
ATOM 693 N N . TYR A 1 96 ? 0.572 10.765 -9.378 1.00 92.25 96 TYR A N 1
ATOM 694 C CA . TYR A 1 96 ? -0.827 10.387 -9.158 1.00 92.25 96 TYR A CA 1
ATOM 695 C C . TYR A 1 96 ? -1.485 11.228 -8.046 1.00 92.25 96 TYR A C 1
ATOM 697 O O . TYR A 1 96 ? -1.964 10.686 -7.047 1.00 92.25 96 TYR A O 1
ATOM 705 N N . PRO A 1 97 ? -1.590 12.561 -8.214 1.00 93.06 97 PRO A N 1
ATOM 706 C CA . PRO A 1 97 ? -2.081 13.461 -7.165 1.00 93.06 97 PRO A CA 1
ATOM 707 C C . PRO A 1 97 ? -3.573 13.288 -6.851 1.00 93.06 97 PRO A C 1
ATOM 709 O O . PRO A 1 97 ? -4.068 13.827 -5.865 1.00 93.06 97 PRO A O 1
ATOM 712 N N . ARG A 1 98 ? -4.313 12.554 -7.696 1.00 93.19 98 ARG A N 1
ATOM 713 C CA . ARG A 1 98 ? -5.744 12.274 -7.505 1.00 93.19 98 ARG A CA 1
ATOM 714 C C . ARG A 1 98 ? -6.013 11.166 -6.492 1.00 93.19 98 ARG A C 1
ATOM 716 O O . ARG A 1 98 ? -7.152 11.029 -6.057 1.00 93.19 98 ARG A O 1
ATOM 723 N N . TRP A 1 99 ? -5.006 10.374 -6.130 1.00 95.94 99 TRP A N 1
ATOM 724 C CA . TRP A 1 99 ? -5.176 9.341 -5.118 1.00 95.94 99 TRP A CA 1
ATOM 725 C C . TRP A 1 99 ? -5.453 9.970 -3.748 1.00 95.94 99 TRP A C 1
ATOM 727 O O . TRP A 1 99 ? -4.710 10.868 -3.337 1.00 95.94 99 TRP A O 1
ATOM 737 N N . PRO A 1 100 ? -6.447 9.479 -2.986 1.00 95.19 100 PRO A N 1
ATOM 738 C CA . PRO A 1 100 ? -6.677 9.956 -1.622 1.00 95.19 100 PRO A CA 1
ATOM 739 C C . PRO A 1 100 ? -5.430 9.859 -0.729 1.00 95.19 100 PRO A C 1
ATOM 741 O O . PRO A 1 100 ? -5.178 10.747 0.087 1.00 95.19 100 PRO A O 1
ATOM 744 N N . ALA A 1 101 ? -4.599 8.831 -0.935 1.00 94.56 101 ALA A N 1
ATOM 745 C CA . ALA A 1 101 ? -3.330 8.662 -0.237 1.00 94.56 101 ALA A CA 1
ATOM 746 C C . ALA A 1 101 ? -2.350 9.826 -0.464 1.00 94.56 101 ALA A C 1
ATOM 748 O O . ALA A 1 101 ? -1.632 10.196 0.464 1.00 94.56 101 ALA A O 1
ATOM 749 N N . ALA A 1 102 ? -2.345 10.435 -1.655 1.00 93.88 102 ALA A N 1
ATOM 750 C CA . ALA A 1 102 ? -1.433 11.527 -1.995 1.00 93.88 102 ALA A CA 1
ATOM 751 C C . ALA A 1 102 ? -1.736 12.800 -1.192 1.00 93.88 102 ALA A C 1
ATOM 753 O O . ALA A 1 102 ? -0.820 13.464 -0.714 1.00 93.88 102 ALA A O 1
ATOM 754 N N . SER A 1 103 ? -3.019 13.107 -0.968 1.00 89.56 103 SER A N 1
ATOM 755 C CA . SER A 1 103 ? -3.430 14.304 -0.215 1.00 89.56 103 SER A CA 1
ATOM 756 C C . SER A 1 103 ? -3.019 14.252 1.260 1.00 89.56 103 SER A C 1
ATOM 758 O O . SER A 1 103 ? -2.716 15.283 1.854 1.00 89.56 103 SER A O 1
ATOM 760 N N . GLY A 1 104 ? -3.002 13.055 1.8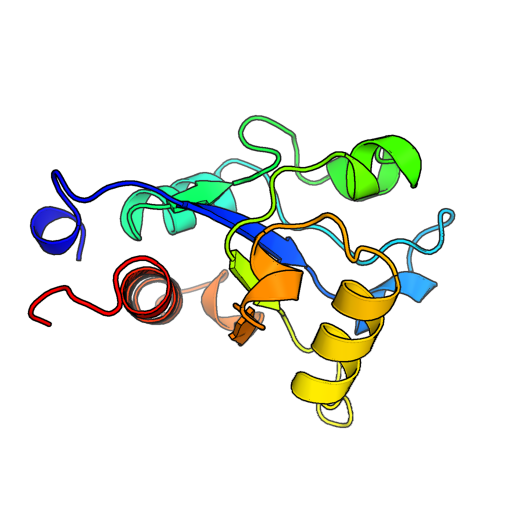54 1.00 85.38 104 GLY A N 1
ATOM 761 C CA . GLY A 1 104 ? -2.624 12.849 3.254 1.00 85.38 104 GLY A CA 1
ATOM 762 C C . GLY A 1 104 ? -1.207 12.313 3.458 1.00 85.38 104 GLY A C 1
ATOM 763 O O . GLY A 1 104 ? -0.875 11.950 4.586 1.00 85.38 104 GLY A O 1
ATOM 764 N N . ASN A 1 105 ? -0.406 12.188 2.393 1.00 90.38 105 ASN A N 1
ATOM 765 C CA . ASN A 1 105 ? 0.881 11.485 2.395 1.00 90.38 105 ASN A CA 1
ATOM 766 C C . ASN A 1 105 ? 0.803 10.111 3.100 1.00 90.38 105 ASN A C 1
ATOM 768 O O . ASN A 1 105 ? 1.636 9.762 3.938 1.00 90.38 105 ASN A O 1
ATOM 772 N N . GLN A 1 106 ? -0.265 9.362 2.817 1.00 94.19 106 GLN A N 1
ATOM 773 C CA . GLN A 1 106 ? -0.597 8.110 3.491 1.00 94.19 106 GLN A CA 1
ATOM 774 C C . GLN A 1 106 ? 0.154 6.956 2.829 1.00 94.19 106 GLN A C 1
ATOM 776 O O . GLN A 1 106 ? -0.311 6.366 1.849 1.00 94.19 106 GLN A O 1
ATOM 781 N N . PHE A 1 107 ? 1.309 6.604 3.384 1.00 93.50 107 PHE A N 1
ATOM 782 C CA . PHE A 1 107 ? 2.057 5.426 2.967 1.00 93.50 107 PHE A CA 1
ATOM 783 C C . PHE A 1 107 ? 2.593 4.646 4.166 1.00 93.50 107 PHE A C 1
ATOM 785 O O . PHE A 1 107 ? 2.812 5.188 5.250 1.00 93.50 107 PHE A O 1
ATOM 792 N N . VAL A 1 108 ? 2.817 3.351 3.961 1.00 91.69 108 VAL A N 1
ATOM 793 C CA . VAL A 1 108 ? 3.426 2.456 4.941 1.00 91.69 108 VAL A CA 1
ATOM 794 C C . VAL A 1 108 ? 4.508 1.623 4.259 1.00 91.69 108 VAL A C 1
ATOM 796 O O . VAL A 1 108 ? 4.247 1.012 3.224 1.00 91.69 108 VAL A O 1
ATOM 799 N N . PRO A 1 109 ? 5.731 1.571 4.807 1.00 88.38 109 PRO A N 1
ATOM 800 C CA . PRO A 1 109 ? 6.767 0.751 4.210 1.00 88.38 109 PRO A CA 1
ATOM 801 C C . PRO A 1 109 ? 6.558 -0.726 4.530 1.00 88.38 109 PRO A C 1
ATOM 803 O O . PRO A 1 109 ? 6.362 -1.090 5.692 1.00 88.38 109 PRO A O 1
ATOM 806 N N . VAL A 1 110 ? 6.666 -1.583 3.526 1.00 82.56 110 VAL A N 1
ATOM 807 C CA . VAL A 1 110 ? 6.611 -3.045 3.648 1.00 82.56 110 VAL A CA 1
ATOM 808 C C . VAL A 1 110 ? 7.922 -3.634 3.124 1.00 82.56 110 VAL A C 1
ATOM 810 O O . VAL A 1 110 ? 8.510 -3.104 2.192 1.00 82.56 110 VAL A O 1
ATOM 813 N N . ALA A 1 111 ? 8.436 -4.689 3.751 1.00 69.81 111 ALA A N 1
ATOM 814 C CA . ALA A 1 111 ? 9.627 -5.387 3.258 1.00 69.81 111 ALA A CA 1
ATOM 815 C C . ALA A 1 111 ? 9.210 -6.621 2.443 1.00 69.81 111 ALA A C 1
ATOM 817 O O . ALA A 1 111 ? 8.277 -7.310 2.839 1.00 69.81 111 ALA A O 1
ATOM 818 N N . ASP A 1 112 ? 9.905 -6.963 1.356 1.00 62.12 112 ASP A N 1
ATOM 819 C CA . ASP A 1 112 ? 9.567 -8.154 0.548 1.00 62.12 112 ASP A CA 1
ATOM 820 C C . ASP A 1 112 ? 9.466 -9.444 1.374 1.00 62.12 112 ASP A C 1
ATOM 822 O O . ASP A 1 112 ? 8.547 -10.249 1.208 1.00 62.12 112 ASP A O 1
ATOM 826 N N . SER A 1 113 ? 10.362 -9.597 2.350 1.00 57.81 113 SER A N 1
ATOM 827 C CA . SER A 1 113 ? 10.419 -10.751 3.250 1.00 57.81 113 SER A CA 1
ATOM 828 C C . SER A 1 113 ? 9.175 -10.921 4.128 1.00 57.81 113 SER A C 1
ATOM 830 O O . SER A 1 113 ? 9.006 -11.977 4.732 1.00 57.81 113 SER A O 1
ATOM 832 N N . VAL A 1 114 ? 8.311 -9.901 4.242 1.00 57.22 114 VAL A N 1
ATOM 833 C CA . VAL A 1 114 ? 7.093 -9.982 5.063 1.00 57.22 114 VAL A CA 1
ATOM 834 C C . VAL A 1 114 ? 5.902 -10.592 4.326 1.00 57.22 114 VAL A C 1
ATOM 836 O O . VAL A 1 114 ? 4.860 -10.762 4.945 1.00 57.22 114 VAL A O 1
ATOM 839 N N . TYR A 1 115 ? 6.035 -10.934 3.041 1.00 57.31 115 TYR A N 1
ATOM 840 C CA . TYR A 1 115 ? 5.008 -11.675 2.294 1.00 57.31 115 TYR A CA 1
ATOM 841 C C . TYR A 1 115 ? 5.335 -13.170 2.151 1.00 57.31 115 TYR A C 1
ATOM 843 O O . TYR A 1 115 ? 4.447 -13.976 1.863 1.00 57.31 115 TYR A O 1
ATOM 851 N N . PHE A 1 116 ? 6.593 -13.557 2.391 1.00 59.09 116 PHE A N 1
ATOM 852 C CA . PHE A 1 116 ? 7.086 -14.922 2.226 1.00 59.09 116 PHE A CA 1
ATOM 853 C C . PHE A 1 116 ? 7.692 -15.450 3.534 1.00 59.09 116 PHE A C 1
ATOM 855 O O . PHE A 1 116 ? 8.829 -15.145 3.884 1.00 59.09 116 PHE A O 1
ATOM 862 N N . GLY A 1 117 ? 6.936 -16.289 4.250 1.00 60.31 117 GLY A N 1
ATOM 863 C CA . GLY A 1 117 ? 7.412 -17.024 5.428 1.00 60.31 117 GLY A CA 1
ATOM 864 C C . GLY A 1 117 ? 6.689 -16.661 6.734 1.00 60.31 117 GLY A C 1
ATOM 865 O O . GLY A 1 117 ? 5.605 -16.080 6.714 1.00 60.31 117 GLY A O 1
ATOM 866 N N . PRO A 1 118 ? 7.254 -17.006 7.907 1.00 63.41 118 PRO A N 1
ATOM 867 C CA . PRO A 1 118 ? 6.586 -16.835 9.202 1.00 63.41 118 PRO A CA 1
ATOM 868 C C . PRO A 1 118 ? 6.401 -15.366 9.621 1.00 63.41 118 PRO A C 1
ATOM 870 O O . PRO A 1 118 ? 5.789 -15.109 10.652 1.00 63.41 118 PRO A O 1
ATOM 873 N N . LEU A 1 119 ? 6.911 -14.402 8.847 1.00 69.94 119 LEU A N 1
ATOM 874 C CA . LEU A 1 119 ? 6.893 -12.970 9.161 1.00 69.94 119 LEU A CA 1
ATOM 875 C C . LEU A 1 119 ? 5.651 -12.231 8.637 1.00 69.94 119 LEU A C 1
ATOM 877 O O . LEU A 1 119 ? 5.522 -11.033 8.880 1.00 69.94 119 LEU A O 1
ATOM 881 N N . ASN A 1 120 ? 4.705 -12.928 7.994 1.00 74.50 120 ASN A N 1
ATOM 882 C CA . ASN A 1 120 ? 3.466 -12.328 7.474 1.00 74.50 120 ASN A CA 1
ATOM 883 C C . ASN A 1 120 ? 2.670 -11.559 8.541 1.00 74.50 120 ASN A C 1
ATOM 885 O O . ASN A 1 120 ? 2.030 -10.554 8.238 1.00 74.50 120 ASN A O 1
ATOM 889 N N . TYR A 1 121 ? 2.750 -11.973 9.810 1.00 77.69 121 TYR A N 1
ATOM 890 C CA . TYR A 1 121 ? 2.084 -11.265 10.906 1.00 77.69 121 TYR A CA 1
ATOM 891 C C . TYR A 1 121 ? 2.605 -9.828 11.100 1.00 77.69 121 TYR A C 1
ATOM 893 O O . TYR A 1 121 ? 1.826 -8.958 11.486 1.00 77.69 121 TYR A O 1
ATOM 901 N N . LEU A 1 122 ? 3.883 -9.559 10.797 1.00 80.44 122 LEU A N 1
ATOM 902 C CA . LEU A 1 122 ? 4.467 -8.216 10.877 1.00 80.44 122 LEU A CA 1
ATOM 903 C C . LEU A 1 122 ? 3.927 -7.310 9.769 1.00 80.44 122 LEU A C 1
ATOM 905 O O . LEU A 1 122 ? 3.664 -6.135 10.027 1.00 80.44 122 LEU A O 1
ATOM 909 N N . ALA A 1 123 ? 3.719 -7.852 8.561 1.00 82.31 123 ALA A N 1
ATOM 910 C CA . ALA A 1 123 ? 3.044 -7.135 7.479 1.00 82.31 123 ALA A CA 1
ATOM 911 C C . ALA A 1 123 ? 1.632 -6.736 7.913 1.00 82.31 123 ALA A C 1
ATOM 913 O O . ALA A 1 123 ? 1.273 -5.561 7.864 1.00 82.31 123 ALA A O 1
ATOM 914 N N . VAL A 1 124 ? 0.867 -7.721 8.398 1.00 87.50 124 VAL A N 1
ATOM 915 C CA . VAL A 1 124 ? -0.523 -7.540 8.826 1.00 87.50 124 VAL A CA 1
ATOM 916 C C . VAL A 1 124 ? -0.620 -6.484 9.919 1.00 87.50 124 VAL A C 1
ATOM 918 O O . VAL A 1 124 ? -1.426 -5.569 9.798 1.00 87.50 124 VAL A O 1
ATOM 921 N N . GLU A 1 125 ? 0.202 -6.567 10.967 1.00 88.38 125 GLU A N 1
ATOM 922 C CA . GLU A 1 125 ? 0.158 -5.598 12.065 1.00 88.38 125 GLU A CA 1
ATOM 923 C C . GLU A 1 125 ? 0.505 -4.180 11.594 1.00 88.38 125 GLU A C 1
ATOM 925 O O . GLU A 1 125 ? -0.192 -3.222 11.931 1.00 88.38 125 GLU A O 1
ATOM 930 N N . LYS A 1 126 ? 1.569 -4.033 10.800 1.00 88.88 126 LYS A N 1
ATOM 931 C CA . LYS A 1 126 ? 2.028 -2.722 10.338 1.00 88.88 126 LYS A CA 1
ATOM 932 C C . LYS A 1 126 ? 1.012 -2.060 9.410 1.00 88.88 126 LYS A C 1
ATOM 934 O O . LYS A 1 126 ? 0.744 -0.868 9.549 1.00 88.88 126 LYS A O 1
ATOM 939 N N . ILE A 1 127 ? 0.429 -2.836 8.497 1.00 90.38 127 ILE A N 1
ATOM 940 C CA . ILE A 1 127 ? -0.632 -2.361 7.610 1.00 90.38 127 ILE A CA 1
ATOM 941 C C . ILE A 1 127 ? -1.881 -2.038 8.432 1.00 90.38 127 ILE A C 1
ATOM 943 O O . ILE A 1 127 ? -2.428 -0.958 8.259 1.00 90.38 127 ILE A O 1
ATOM 947 N N . ALA A 1 128 ? -2.287 -2.887 9.381 1.00 91.12 128 ALA A N 1
ATOM 948 C CA . ALA A 1 128 ? -3.463 -2.643 10.219 1.00 91.12 128 ALA A CA 1
ATOM 949 C C . ALA A 1 128 ? -3.351 -1.326 11.003 1.00 91.12 128 ALA A C 1
ATOM 951 O O . ALA A 1 128 ? -4.287 -0.530 10.996 1.00 91.12 128 ALA A O 1
ATOM 952 N N . LYS A 1 129 ? -2.181 -1.048 11.595 1.00 90.94 129 LYS A N 1
ATOM 953 C CA . LYS A 1 129 ? -1.883 0.223 12.280 1.00 90.94 129 LYS A CA 1
ATOM 954 C C . LYS A 1 129 ? -1.976 1.434 11.351 1.00 90.94 129 LYS A C 1
ATOM 956 O O . LYS A 1 129 ? -2.498 2.468 11.751 1.00 90.94 129 LYS A O 1
ATOM 961 N N . ALA A 1 130 ? -1.507 1.314 10.109 1.00 91.38 130 ALA A N 1
ATOM 962 C CA . ALA A 1 130 ? -1.611 2.387 9.118 1.00 91.38 130 ALA A CA 1
ATOM 963 C C . ALA A 1 130 ? -3.044 2.562 8.576 1.00 91.38 130 ALA A C 1
ATOM 965 O O . ALA A 1 130 ? -3.483 3.673 8.267 1.00 91.38 130 ALA A O 1
ATOM 966 N N . VAL A 1 131 ? -3.799 1.469 8.468 1.00 92.12 131 VAL A N 1
ATOM 967 C CA . VAL A 1 131 ? -5.195 1.489 8.028 1.00 92.12 131 VAL A CA 1
ATOM 968 C C . VAL A 1 131 ? -6.082 2.109 9.107 1.00 92.12 131 VAL A C 1
ATOM 970 O O . VAL A 1 131 ? -6.902 2.969 8.782 1.00 92.12 131 VAL A O 1
ATOM 973 N N . HIS A 1 132 ? -5.864 1.761 10.377 1.00 91.62 132 HIS A N 1
ATOM 974 C CA . HIS A 1 132 ? -6.662 2.212 11.518 1.00 91.62 132 HIS A CA 1
ATOM 975 C C . HIS A 1 132 ? -5.798 2.923 12.585 1.00 91.62 132 HIS A C 1
ATOM 977 O O . HIS A 1 132 ? -5.624 2.402 13.688 1.00 91.62 132 HIS A O 1
ATOM 983 N N . PRO A 1 133 ? -5.246 4.116 12.300 1.00 86.75 133 PRO A N 1
ATOM 984 C CA . PRO A 1 133 ? -4.351 4.809 13.233 1.00 86.75 133 PRO A CA 1
ATOM 985 C C . PRO A 1 133 ? -5.013 5.149 14.579 1.00 86.75 133 PRO A C 1
ATOM 987 O O . PRO A 1 133 ? -4.317 5.227 15.586 1.00 86.75 133 PRO A O 1
ATOM 990 N N . ASP A 1 134 ? -6.341 5.288 14.603 1.00 86.12 134 ASP A N 1
ATOM 991 C CA . ASP A 1 134 ? -7.136 5.623 15.792 1.00 86.12 134 ASP A CA 1
ATOM 992 C C . ASP A 1 134 ? -7.625 4.397 16.592 1.00 86.12 134 ASP A C 1
ATOM 994 O O . ASP A 1 134 ? -8.370 4.548 17.560 1.00 86.12 134 ASP A O 1
ATOM 998 N N . ALA A 1 135 ? -7.272 3.175 16.177 1.00 84.12 135 ALA A N 1
ATOM 999 C CA . ALA A 1 135 ? -7.638 1.965 16.910 1.00 84.12 135 ALA A CA 1
ATOM 1000 C C . ALA A 1 135 ? -6.739 1.747 18.142 1.00 84.12 135 ALA A C 1
ATOM 1002 O O . ALA A 1 135 ? -5.569 2.123 18.154 1.00 84.12 135 ALA A O 1
ATOM 1003 N N . ASP A 1 136 ? -7.288 1.099 19.171 1.00 77.44 136 ASP A N 1
ATOM 1004 C CA . ASP A 1 136 ? -6.569 0.769 20.406 1.00 77.44 136 ASP A CA 1
ATOM 1005 C C . ASP A 1 136 ? -5.761 -0.542 20.227 1.00 77.44 136 ASP A C 1
ATOM 1007 O O . ASP A 1 136 ? -6.314 -1.645 20.084 1.00 77.44 136 ASP A O 1
ATOM 1011 N N . TRP A 1 137 ? -4.431 -0.412 20.135 1.00 75.56 137 TRP A N 1
ATOM 1012 C CA . TRP A 1 137 ? -3.491 -1.471 19.722 1.00 75.56 137 TRP A CA 1
ATOM 1013 C C . TRP A 1 137 ? -2.799 -2.200 20.867 1.00 75.56 137 TRP A C 1
ATOM 1015 O O . TRP A 1 137 ? -2.445 -1.577 21.882 1.00 75.56 137 TRP A O 1
#

Foldseek 3Di:
DQVLLPPPAEFAEWEFELVCLVVEPQSGTQTAEDDLVQVLQVSLRYGHLPYPDDSCVSNVDHPVNVLPTQHLAYAYEYPDPPDDPLVSLQVVCVSNVVHNCSVVVHYFYDYPVCSDDPNVVVSSVRSSCSRCVPGDD